Protein AF-A0A8T6PXX6-F1 (afdb_monomer)

pLDDT: mean 73.03, std 13.68, range [35.28, 89.31]

Organism: Escherichia coli (NCBI:txid562)

Mean predicted aligned error: 10.7 Å

Foldseek 3Di:
DDDPPADPVLVVLALADPDDDDPVLCCPLLDQDPVNVVVLVVDQDDVSSLLSSLQSSCCSNRVDGHPDPVRPDPNNSVSSVVVSVVVCVVVQDDSVPDRDDDDDD

Solvent-accessible surface area (backbone atoms only — not comparable to full-atom values): 6499 Å² total; per-residue (Å²): 132,88,75,77,89,58,54,71,68,55,59,69,27,46,70,42,75,85,62,77,75,51,71,70,51,43,62,64,31,59,55,74,53,73,69,52,51,55,55,36,68,71,48,77,57,70,69,52,27,53,51,50,55,49,42,54,21,39,29,63,65,26,72,35,78,72,90,62,72,87,67,57,45,64,68,63,53,52,51,50,53,53,50,52,57,53,44,48,72,71,66,58,66,43,98,81,80,51,83,67,72,83,78,84,130

Secondary structure (DSSP, 8-state):
----SS-HHHHHTTTS--SPPPHHHHHHHS---HHHHHHHHTSSSHHHHHHHHHHHHHHHHHSS--S-GGGS-HHHHHHHHHHHHHHHHHH-B-TTS-B-PPPP-

InterPro domains:
  IPR025296 Domain of unknown function DUF4158 [PF13700] (5-78)

Radius of gyration: 16.74 Å; Cα contacts (8 Å, |Δi|>4): 84; 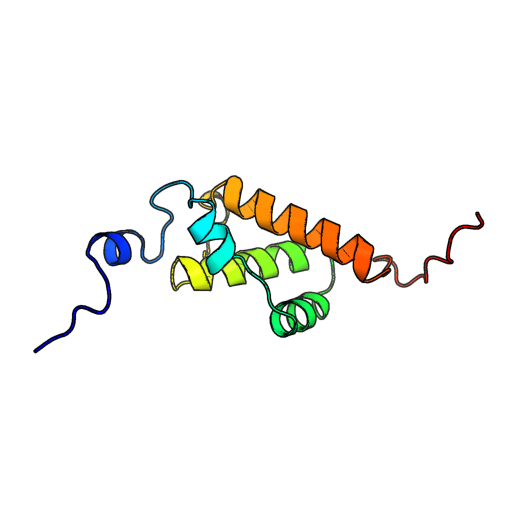chains: 1; bounding box: 59×28×41 Å

Nearest PDB structures (foldseek):
  7qd6-assembly1_A  TM=5.595E-01  e=9.522E-02  Bacillus thuringiensis
  7qd8-assembly1_B  TM=7.411E-01  e=1.567E+00  Bacillus thuringiensis

Sequence (105 aa):
MPVDFLTTEQTESYGRFTGEPDELQLARYFHLDEADKEFIGKSRGDHNRLGIALQIGCVRFLGTFLTDMNHIPSGSVAKIVKLEHAWRRLDGRNDDGFQVAPFPG

Structure (mmCIF, N/CA/C/O backbone):
data_AF-A0A8T6PXX6-F1
#
_entry.id   AF-A0A8T6PXX6-F1
#
loop_
_atom_site.group_PDB
_atom_site.id
_atom_site.type_symbol
_atom_site.label_atom_id
_atom_site.label_alt_id
_atom_site.label_comp_id
_atom_site.label_asym_id
_atom_site.label_entity_id
_atom_site.label_seq_id
_atom_site.pdbx_PDB_ins_code
_atom_site.Cartn_x
_atom_site.Cartn_y
_atom_site.Cartn_z
_atom_site.occupancy
_atom_site.B_iso_or_equiv
_atom_site.auth_seq_id
_atom_site.auth_comp_id
_atom_site.auth_asym_id
_atom_site.auth_atom_id
_atom_site.pdbx_PDB_model_num
ATOM 1 N N . MET A 1 1 ? -22.727 -18.496 19.978 1.00 48.09 1 MET A N 1
ATOM 2 C CA . MET A 1 1 ? -22.021 -17.274 20.410 1.00 48.09 1 MET A CA 1
ATOM 3 C C . MET A 1 1 ? -21.520 -16.595 19.143 1.00 48.09 1 MET A C 1
ATOM 5 O O . MET A 1 1 ? -20.739 -17.248 18.457 1.00 48.09 1 MET A O 1
ATOM 9 N N . PRO A 1 2 ? -22.004 -15.403 18.747 1.00 55.75 2 PRO A N 1
ATOM 10 C CA . PRO A 1 2 ? -21.366 -14.660 17.667 1.00 55.75 2 PRO A CA 1
ATOM 11 C C . PRO A 1 2 ? -19.989 -14.224 18.172 1.00 55.75 2 PRO A C 1
ATOM 13 O O . PRO A 1 2 ? -19.872 -13.607 19.226 1.00 55.75 2 PRO A O 1
ATOM 16 N N . VAL A 1 3 ? -18.944 -14.656 17.480 1.00 50.09 3 VAL A N 1
ATOM 17 C CA . VAL A 1 3 ? -17.604 -14.116 17.678 1.00 50.09 3 VAL A CA 1
ATOM 18 C C . VAL A 1 3 ? -17.544 -12.852 16.833 1.00 50.09 3 VAL A C 1
ATOM 20 O O . VAL A 1 3 ? -17.586 -12.935 15.607 1.00 50.09 3 VAL A O 1
ATOM 23 N N . ASP A 1 4 ? -17.528 -11.684 17.469 1.00 53.56 4 ASP A N 1
ATOM 24 C CA . ASP A 1 4 ? -17.180 -10.453 16.765 1.00 53.56 4 ASP A CA 1
ATOM 25 C C . ASP A 1 4 ? -15.724 -10.595 16.317 1.00 53.56 4 ASP A C 1
ATOM 27 O O . ASP A 1 4 ? -14.786 -10.514 17.108 1.00 53.56 4 ASP A O 1
ATOM 31 N N . PHE A 1 5 ? -15.548 -10.931 15.038 1.00 59.22 5 PHE A N 1
ATOM 32 C CA . PHE A 1 5 ? -14.241 -11.142 14.412 1.00 59.22 5 PHE A CA 1
ATOM 33 C C . PHE A 1 5 ? -13.404 -9.860 14.367 1.00 59.22 5 PHE A C 1
ATOM 35 O O . PHE A 1 5 ? -12.192 -9.931 14.170 1.00 59.22 5 PHE A O 1
ATOM 42 N N . LEU A 1 6 ? -14.056 -8.705 14.517 1.00 57.00 6 LEU A N 1
ATOM 43 C CA . LEU A 1 6 ? -13.462 -7.384 14.418 1.00 57.00 6 LEU A CA 1
ATOM 44 C C . LEU A 1 6 ? -13.817 -6.582 15.668 1.00 57.00 6 LEU A C 1
ATOM 46 O O . LEU A 1 6 ? -14.977 -6.519 16.069 1.00 57.00 6 LEU A O 1
ATOM 50 N N . THR A 1 7 ? -12.820 -5.949 16.278 1.00 64.94 7 THR A N 1
ATOM 51 C CA . THR A 1 7 ? -13.054 -4.964 17.337 1.00 64.94 7 THR A CA 1
ATOM 52 C C . THR A 1 7 ? -13.738 -3.717 16.765 1.00 64.94 7 THR A C 1
ATOM 54 O O . THR A 1 7 ? -13.712 -3.465 15.555 1.00 64.94 7 THR A O 1
ATOM 57 N N . THR A 1 8 ? -14.345 -2.896 17.624 1.00 60.19 8 THR A N 1
ATOM 58 C CA . THR A 1 8 ? -14.998 -1.641 17.215 1.00 60.19 8 THR A CA 1
ATOM 59 C C . THR A 1 8 ? -14.030 -0.724 16.457 1.00 60.19 8 THR A C 1
ATOM 61 O O . THR A 1 8 ? -14.372 -0.225 15.392 1.00 60.19 8 THR A O 1
ATOM 64 N N . GLU A 1 9 ? -12.778 -0.621 16.915 1.00 60.97 9 GLU A N 1
ATOM 65 C CA . GLU A 1 9 ? -11.704 0.106 16.216 1.00 60.97 9 GLU A CA 1
ATOM 66 C C . GLU A 1 9 ? -11.358 -0.487 14.839 1.00 60.97 9 GLU A C 1
ATOM 68 O O . GLU A 1 9 ? -11.067 0.258 13.902 1.00 60.97 9 GLU A O 1
ATOM 73 N N . GLN A 1 10 ? -11.397 -1.817 14.678 1.00 61.19 10 GLN A N 1
ATOM 74 C CA . GLN A 1 10 ? -11.175 -2.464 13.377 1.00 61.19 10 GLN A CA 1
ATOM 75 C C . GLN A 1 10 ? -12.330 -2.208 12.405 1.00 61.19 10 GLN A C 1
ATOM 77 O O . GLN A 1 10 ? -12.101 -2.096 11.204 1.00 61.19 10 GLN A O 1
ATOM 82 N N . THR A 1 11 ? -13.553 -2.086 12.922 1.00 61.03 11 THR A N 1
ATOM 83 C CA . THR A 1 11 ? -14.740 -1.733 12.133 1.00 61.03 11 THR A CA 1
ATOM 84 C C . THR A 1 11 ? -14.698 -0.266 11.705 1.00 61.03 11 THR A C 1
ATOM 86 O O . THR A 1 11 ? -14.995 0.046 10.556 1.00 61.03 11 THR A O 1
ATOM 89 N N . GLU A 1 12 ? -14.268 0.634 12.592 1.00 62.06 12 GLU A N 1
ATOM 90 C CA . GLU A 1 12 ? -14.103 2.064 12.292 1.00 62.06 12 GLU A CA 1
ATOM 91 C C . GLU A 1 12 ? -12.930 2.348 11.343 1.00 62.06 12 GLU A C 1
ATOM 93 O O . GLU A 1 12 ? -12.978 3.298 10.563 1.00 62.06 12 GLU A O 1
ATOM 98 N N . SER A 1 13 ? -11.897 1.503 11.374 1.00 65.44 13 SER A N 1
ATOM 99 C CA . SER A 1 13 ? -10.738 1.583 10.471 1.00 65.44 13 SER A CA 1
ATOM 100 C C . SER A 1 13 ? -10.937 0.820 9.156 1.00 65.44 13 SER A C 1
ATOM 102 O O . SER A 1 13 ? -10.063 0.825 8.287 1.00 65.44 13 SER A O 1
ATOM 104 N N . TYR A 1 14 ? -12.078 0.151 8.982 1.00 62.31 14 TYR A N 1
ATOM 105 C CA . TYR A 1 14 ? -12.377 -0.574 7.756 1.00 62.31 14 TYR A CA 1
ATOM 106 C C . TYR A 1 14 ? -12.580 0.407 6.594 1.00 62.31 14 TYR A C 1
ATOM 108 O O . TYR A 1 14 ? -13.387 1.334 6.661 1.00 62.31 14 TYR A O 1
ATOM 116 N N . GLY A 1 15 ? -11.823 0.222 5.513 1.00 69.31 15 GLY A N 1
ATOM 117 C CA . GLY A 1 15 ? -11.888 1.070 4.321 1.00 69.31 15 GLY A CA 1
ATOM 118 C C . GLY A 1 15 ? -11.301 2.484 4.458 1.00 69.31 15 GLY A C 1
ATOM 119 O O . GLY A 1 15 ? -11.306 3.227 3.475 1.00 69.31 15 GLY A O 1
ATOM 120 N N . ARG A 1 16 ? -10.765 2.880 5.624 1.00 75.31 16 ARG A N 1
ATOM 121 C CA . ARG A 1 16 ? -10.145 4.203 5.813 1.00 75.31 16 ARG A CA 1
ATOM 122 C C . ARG A 1 16 ? -9.040 4.194 6.867 1.00 75.31 16 ARG A C 1
ATOM 124 O O . ARG A 1 16 ? -9.188 3.620 7.936 1.00 75.31 16 ARG A O 1
ATOM 131 N N . PHE A 1 17 ? -7.960 4.929 6.605 1.00 74.81 17 PHE A N 1
ATOM 132 C CA . PHE A 1 17 ? -6.963 5.225 7.632 1.00 74.81 17 PHE A CA 1
ATOM 133 C C . PHE A 1 17 ? -7.551 6.157 8.702 1.00 74.81 17 PHE A C 1
ATOM 135 O O . PHE A 1 17 ? -7.936 7.292 8.412 1.00 74.81 17 PHE A O 1
ATOM 142 N N . THR A 1 18 ? -7.602 5.675 9.940 1.00 71.81 18 THR A N 1
ATOM 143 C CA . THR A 1 18 ? -8.016 6.425 11.139 1.00 71.81 18 THR A CA 1
ATOM 144 C C . THR A 1 18 ? -6.853 7.196 11.784 1.00 71.81 18 THR A C 1
ATOM 146 O O . THR A 1 18 ? -7.077 8.011 12.674 1.00 71.81 18 THR A O 1
ATOM 149 N N . GLY A 1 19 ? -5.622 7.002 11.292 1.00 77.75 19 GLY A N 1
ATOM 150 C CA . GLY A 1 19 ? -4.394 7.662 11.743 1.00 77.75 19 GLY A CA 1
ATOM 151 C C . GLY A 1 19 ? -3.151 7.127 11.018 1.00 77.75 19 GLY A C 1
ATOM 152 O O . GLY A 1 19 ? -3.272 6.363 10.055 1.00 77.75 19 GLY A O 1
ATOM 153 N N . GLU A 1 20 ? -1.954 7.520 11.471 1.00 79.44 20 GLU A N 1
ATOM 154 C CA . GLU A 1 20 ? -0.717 6.881 11.004 1.00 79.44 20 GLU A CA 1
ATOM 155 C C . GLU A 1 20 ? -0.607 5.459 11.582 1.00 79.44 20 GLU A C 1
ATOM 157 O O . GLU A 1 20 ? -0.740 5.292 12.796 1.00 79.44 20 GLU A O 1
ATOM 162 N N . PRO A 1 21 ? -0.369 4.433 10.747 1.00 79.56 21 PRO A N 1
ATOM 163 C CA . PRO A 1 21 ? -0.140 3.083 11.236 1.00 79.56 21 PRO A CA 1
ATOM 164 C C . PRO A 1 21 ? 1.191 2.994 11.986 1.00 79.56 21 PRO A C 1
ATOM 166 O O . PRO A 1 21 ? 2.217 3.492 11.519 1.00 79.56 21 PRO A O 1
ATOM 169 N N . ASP A 1 22 ? 1.172 2.306 13.123 1.00 81.81 22 ASP A N 1
ATOM 170 C CA . ASP A 1 22 ? 2.358 2.063 13.941 1.00 81.81 22 ASP A CA 1
ATOM 171 C C . ASP A 1 22 ? 3.344 1.104 13.244 1.00 81.81 22 ASP A C 1
ATOM 173 O O . ASP A 1 22 ? 2.996 0.371 12.311 1.00 81.81 22 ASP A O 1
ATOM 177 N N . GLU A 1 23 ? 4.592 1.058 13.708 1.00 78.38 23 GLU A N 1
ATOM 178 C CA . GLU A 1 23 ? 5.656 0.262 13.098 1.00 78.38 23 GLU A CA 1
ATOM 179 C C . GLU A 1 23 ? 5.308 -1.233 13.036 1.00 78.38 23 GLU A C 1
ATOM 181 O O . GLU A 1 23 ? 5.593 -1.895 12.033 1.00 78.38 23 GLU A O 1
ATOM 186 N N . LEU A 1 24 ? 4.618 -1.761 14.053 1.00 81.12 24 LEU A N 1
ATOM 187 C CA . LEU A 1 24 ? 4.153 -3.149 14.060 1.00 81.12 24 LEU A CA 1
ATOM 188 C C . LEU A 1 24 ? 3.071 -3.404 12.999 1.00 81.12 24 LEU A C 1
ATOM 190 O O . LEU A 1 24 ? 3.053 -4.466 12.371 1.00 81.12 24 LEU A O 1
ATOM 194 N N . GLN A 1 25 ? 2.177 -2.438 12.776 1.00 82.06 25 GLN A N 1
ATOM 195 C CA . GLN A 1 25 ? 1.141 -2.525 11.745 1.00 82.06 25 GLN A CA 1
ATOM 196 C C . GLN A 1 25 ? 1.766 -2.439 10.350 1.00 82.06 25 GLN A C 1
ATOM 198 O O . GLN A 1 25 ? 1.444 -3.247 9.479 1.00 82.06 25 GLN A O 1
ATOM 203 N N . LEU A 1 26 ? 2.728 -1.535 10.157 1.00 82.31 26 LEU A N 1
ATOM 204 C CA . LEU A 1 26 ? 3.511 -1.439 8.926 1.00 82.31 26 LEU A CA 1
ATOM 205 C C . LEU A 1 26 ? 4.275 -2.736 8.643 1.00 82.31 26 LEU A C 1
ATOM 207 O O . LEU A 1 26 ? 4.225 -3.256 7.532 1.00 82.31 26 LEU A O 1
ATOM 211 N N . ALA A 1 27 ? 4.950 -3.299 9.644 1.00 82.19 27 ALA A N 1
ATOM 212 C CA . ALA A 1 27 ? 5.689 -4.549 9.496 1.00 82.19 27 ALA A CA 1
ATOM 213 C C . ALA A 1 27 ? 4.78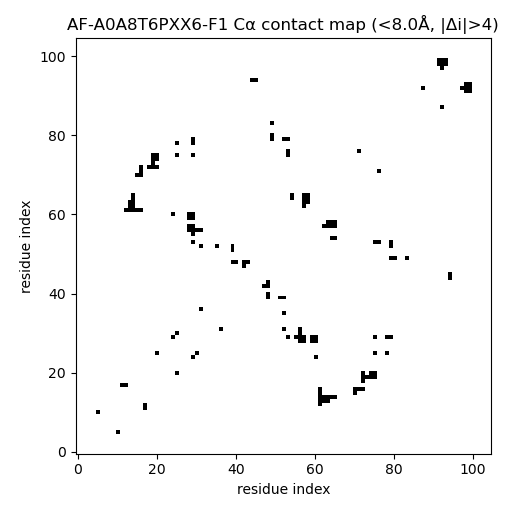2 -5.756 9.224 1.00 82.19 27 ALA A C 1
ATOM 215 O O . ALA A 1 27 ? 5.220 -6.703 8.583 1.00 82.19 27 ALA A O 1
ATOM 216 N N . ARG A 1 28 ? 3.532 -5.743 9.697 1.00 82.94 28 ARG A N 1
ATOM 217 C CA . ARG A 1 28 ? 2.588 -6.849 9.496 1.00 82.94 28 ARG A CA 1
ATOM 218 C C . ARG A 1 28 ? 1.866 -6.775 8.153 1.00 82.94 28 ARG A C 1
ATOM 220 O O . ARG A 1 28 ? 1.774 -7.783 7.463 1.00 82.94 28 ARG A O 1
ATOM 227 N N . TYR A 1 29 ? 1.327 -5.609 7.804 1.00 83.31 29 TYR A N 1
ATOM 228 C CA . TYR A 1 29 ? 0.415 -5.465 6.664 1.00 83.31 29 TYR A CA 1
ATOM 229 C C . TYR A 1 29 ? 1.102 -4.954 5.394 1.00 83.31 29 TYR A C 1
ATOM 231 O O . TYR A 1 29 ? 0.677 -5.302 4.296 1.00 83.31 29 TYR A O 1
ATOM 239 N N . PHE A 1 30 ? 2.192 -4.192 5.531 1.00 83.44 30 PHE A N 1
ATOM 240 C CA . PHE A 1 30 ? 3.006 -3.698 4.410 1.00 83.44 30 PHE A CA 1
ATOM 241 C C . PHE A 1 30 ? 4.261 -4.553 4.183 1.00 83.44 30 PHE A C 1
ATOM 243 O O . PHE A 1 30 ? 5.205 -4.130 3.515 1.00 83.44 30 PHE A O 1
ATOM 250 N N . HIS A 1 31 ? 4.279 -5.768 4.734 1.00 83.31 31 HIS A N 1
ATOM 251 C CA . HIS A 1 31 ? 5.247 -6.783 4.353 1.00 83.31 31 HIS A CA 1
ATOM 252 C C . HIS A 1 31 ? 4.827 -7.414 3.028 1.00 83.31 31 HIS A C 1
ATOM 254 O O . HIS A 1 31 ? 3.700 -7.890 2.883 1.00 83.31 31 HIS A O 1
ATOM 260 N N . LEU A 1 32 ? 5.747 -7.392 2.070 1.00 83.62 32 LEU A N 1
ATOM 261 C CA . LEU A 1 32 ? 5.569 -7.977 0.751 1.00 83.62 32 LEU A CA 1
ATOM 262 C C . LEU A 1 32 ? 6.443 -9.227 0.669 1.00 83.62 32 LEU A C 1
ATOM 264 O O . LEU A 1 32 ? 7.674 -9.134 0.753 1.00 83.62 32 LEU A O 1
ATOM 268 N N . ASP A 1 33 ? 5.793 -10.380 0.557 1.00 85.12 33 ASP A N 1
ATOM 269 C CA . ASP A 1 33 ? 6.472 -11.663 0.403 1.00 85.12 33 ASP A CA 1
ATOM 270 C C . ASP A 1 33 ? 6.980 -11.857 -1.034 1.00 85.12 33 ASP A C 1
ATOM 272 O O . ASP A 1 33 ? 6.739 -11.024 -1.905 1.00 85.12 33 ASP A O 1
ATOM 276 N N . GLU A 1 34 ? 7.711 -12.945 -1.290 1.00 82.75 34 GLU A N 1
ATOM 277 C CA . GLU A 1 34 ? 8.273 -13.237 -2.618 1.00 82.75 34 GLU A CA 1
ATOM 278 C C . GLU A 1 34 ? 7.212 -13.314 -3.730 1.00 82.75 34 GLU A C 1
ATOM 280 O O . GLU A 1 34 ? 7.472 -12.866 -4.848 1.00 82.75 34 GLU A O 1
ATOM 285 N N . ALA A 1 35 ? 6.005 -13.806 -3.433 1.00 84.38 35 ALA A N 1
ATOM 286 C CA . ALA A 1 35 ? 4.927 -13.888 -4.415 1.00 84.38 35 ALA A CA 1
ATOM 287 C C . ALA A 1 35 ? 4.394 -12.493 -4.773 1.00 84.38 35 ALA A C 1
ATOM 289 O O . ALA A 1 35 ? 4.149 -12.205 -5.949 1.00 84.38 35 ALA A O 1
ATOM 290 N N . ASP A 1 36 ? 4.288 -11.602 -3.785 1.00 86.38 36 ASP A N 1
ATOM 291 C CA . ASP A 1 36 ? 3.972 -10.196 -4.017 1.00 86.38 36 ASP A CA 1
ATOM 292 C C . ASP A 1 36 ? 5.028 -9.538 -4.907 1.00 86.38 36 ASP A C 1
ATOM 294 O O . ASP A 1 36 ? 4.675 -8.843 -5.862 1.00 86.38 36 ASP A O 1
ATOM 298 N N . LYS A 1 37 ? 6.323 -9.772 -4.639 1.00 82.31 37 LYS A N 1
ATOM 299 C CA . LYS A 1 37 ? 7.405 -9.183 -5.452 1.00 82.31 37 LYS A CA 1
ATOM 300 C C . LYS A 1 37 ? 7.362 -9.692 -6.881 1.00 82.31 37 LYS A C 1
ATOM 302 O O . LYS A 1 37 ? 7.515 -8.900 -7.808 1.00 82.31 37 LYS A O 1
ATOM 307 N N . GLU A 1 38 ? 7.125 -10.987 -7.075 1.00 84.31 38 GLU A N 1
ATOM 308 C CA . GLU A 1 38 ? 7.002 -11.580 -8.405 1.00 84.31 38 GLU A CA 1
ATOM 309 C C . GLU A 1 38 ? 5.813 -10.976 -9.166 1.00 84.31 38 GLU A C 1
ATOM 311 O O . GLU A 1 38 ? 5.921 -10.650 -10.351 1.00 84.31 38 GLU A O 1
ATOM 316 N N . PHE A 1 39 ? 4.683 -10.773 -8.484 1.00 83.62 39 PHE A N 1
ATOM 317 C CA . PHE A 1 39 ? 3.504 -10.137 -9.061 1.00 83.62 39 PHE A CA 1
ATOM 318 C C . PHE A 1 39 ? 3.761 -8.670 -9.430 1.00 83.62 39 PHE A C 1
ATOM 320 O O . PHE A 1 39 ? 3.503 -8.263 -10.564 1.00 83.62 39 PHE A O 1
ATOM 327 N N . ILE A 1 40 ? 4.339 -7.888 -8.516 1.00 84.50 40 ILE A N 1
ATOM 328 C CA 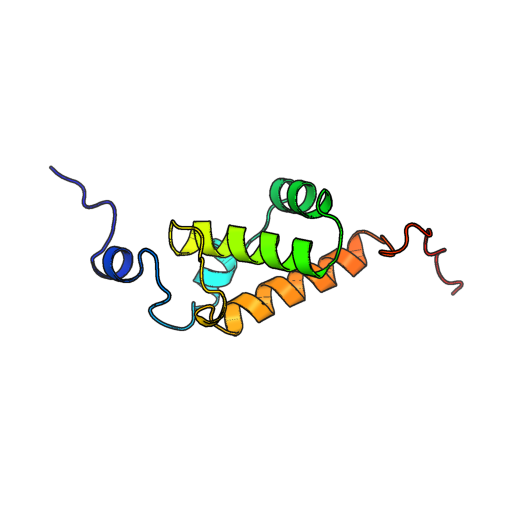. ILE A 1 40 ? 4.722 -6.490 -8.751 1.00 84.50 40 ILE A CA 1
ATOM 329 C C . ILE A 1 40 ? 5.734 -6.405 -9.904 1.00 84.50 40 ILE A C 1
ATOM 331 O O . ILE A 1 40 ? 5.605 -5.557 -10.785 1.00 84.50 40 ILE A O 1
ATOM 335 N N . GLY A 1 41 ? 6.698 -7.325 -9.964 1.00 80.06 41 GLY A N 1
ATOM 336 C CA . GLY A 1 41 ? 7.730 -7.391 -10.997 1.00 80.06 41 GLY A CA 1
ATOM 337 C C . GLY A 1 41 ? 7.206 -7.653 -12.414 1.00 80.06 41 GLY A C 1
ATOM 338 O O . GLY A 1 41 ? 7.920 -7.364 -13.378 1.00 80.06 41 GLY A O 1
ATOM 339 N N . LYS A 1 42 ? 5.967 -8.147 -12.566 1.00 82.44 42 LYS A N 1
ATOM 340 C CA . LYS A 1 42 ? 5.282 -8.300 -13.868 1.00 82.44 42 LYS A CA 1
ATOM 341 C C . LYS A 1 42 ? 4.748 -6.970 -14.407 1.00 82.44 42 LYS A C 1
ATOM 343 O O . LYS A 1 42 ? 4.498 -6.845 -15.606 1.00 82.44 42 LYS A O 1
ATOM 348 N N . SER A 1 43 ? 4.595 -5.970 -13.541 1.00 79.25 43 SER A N 1
ATOM 349 C CA . SER A 1 43 ? 4.148 -4.634 -13.916 1.00 79.25 43 SER A CA 1
ATOM 350 C C . SER A 1 43 ? 5.250 -3.841 -14.630 1.00 79.25 43 SER A C 1
ATOM 352 O O . SER A 1 43 ? 6.433 -3.926 -14.276 1.00 79.25 43 SER A O 1
ATOM 354 N N . ARG A 1 44 ? 4.864 -3.062 -15.649 1.00 75.81 44 ARG A N 1
ATOM 355 C CA . ARG A 1 44 ? 5.761 -2.174 -16.406 1.00 75.81 44 ARG A CA 1
ATOM 356 C C . ARG A 1 44 ? 5.771 -0.778 -15.782 1.00 75.81 44 ARG A C 1
ATOM 358 O O . ARG A 1 44 ? 4.708 -0.181 -15.619 1.00 75.81 44 ARG A O 1
ATOM 365 N N . GLY A 1 45 ? 6.967 -0.259 -15.512 1.00 76.94 45 GLY A N 1
ATOM 366 C CA . GLY A 1 45 ? 7.187 1.089 -14.990 1.00 76.94 45 GLY A CA 1
ATOM 367 C C . GLY A 1 45 ? 7.120 1.190 -13.464 1.00 76.94 45 GLY A C 1
ATOM 368 O O . GLY A 1 45 ? 6.245 0.622 -12.809 1.00 76.94 45 GLY A O 1
ATOM 369 N N . ASP A 1 46 ? 8.039 1.974 -12.913 1.00 73.88 46 ASP A N 1
ATOM 370 C CA . ASP A 1 46 ? 8.285 2.111 -11.473 1.00 73.88 46 ASP A CA 1
ATOM 371 C C . ASP A 1 46 ? 7.075 2.627 -10.705 1.00 73.88 46 ASP A C 1
ATOM 373 O O . ASP A 1 46 ? 6.731 2.124 -9.638 1.00 73.88 46 ASP A O 1
ATOM 377 N N . HIS A 1 47 ? 6.376 3.599 -11.287 1.00 76.06 47 HIS A N 1
ATOM 378 C CA . HIS A 1 47 ? 5.194 4.185 -10.670 1.00 76.06 47 HIS A CA 1
ATOM 379 C C . HIS A 1 47 ? 4.059 3.162 -10.522 1.00 76.06 47 HIS A C 1
ATOM 381 O O . HIS A 1 47 ? 3.372 3.133 -9.503 1.00 76.06 47 HIS A O 1
ATOM 387 N N . ASN A 1 48 ? 3.900 2.270 -11.506 1.00 81.06 48 ASN A N 1
ATOM 388 C CA . ASN A 1 48 ? 2.882 1.226 -11.452 1.00 81.06 48 ASN A CA 1
ATOM 389 C C . ASN A 1 48 ? 3.255 0.147 -10.424 1.00 81.06 48 ASN A C 1
ATOM 391 O O . ASN A 1 48 ? 2.406 -0.324 -9.674 1.00 81.06 48 ASN A O 1
ATOM 395 N N . ARG A 1 49 ? 4.544 -0.202 -10.328 1.00 83.12 49 ARG A N 1
ATOM 396 C CA . ARG A 1 49 ? 5.052 -1.129 -9.305 1.00 8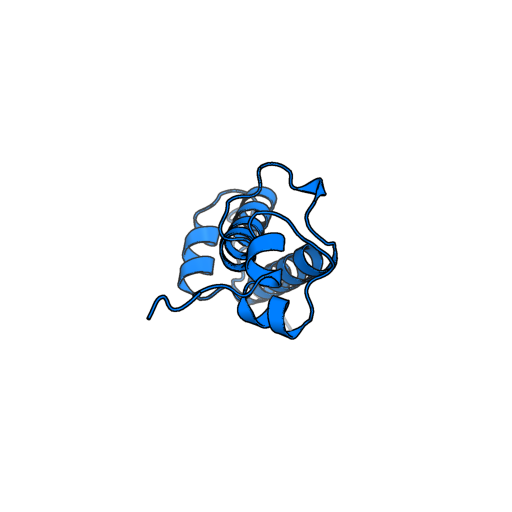3.12 49 ARG A CA 1
ATOM 397 C C . ARG A 1 49 ? 4.838 -0.596 -7.896 1.00 83.12 49 ARG A C 1
ATOM 399 O O . ARG A 1 49 ? 4.314 -1.317 -7.049 1.00 83.12 49 ARG A O 1
ATOM 406 N N . LEU A 1 50 ? 5.184 0.670 -7.672 1.00 83.81 50 LEU A N 1
ATOM 407 C CA . LEU A 1 50 ? 4.983 1.346 -6.396 1.00 83.81 50 LEU A CA 1
ATOM 408 C C . LEU A 1 50 ? 3.495 1.406 -6.028 1.00 83.81 50 LEU A C 1
ATOM 410 O O . LEU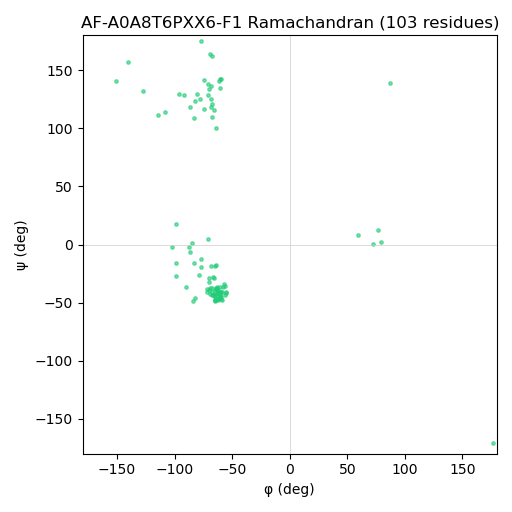 A 1 50 ? 3.127 1.068 -4.905 1.00 83.81 50 LEU A O 1
ATOM 414 N N . GLY A 1 51 ? 2.637 1.779 -6.982 1.00 85.44 51 GLY A N 1
ATOM 415 C CA . GLY A 1 51 ? 1.189 1.827 -6.786 1.00 85.44 51 GLY A CA 1
ATOM 416 C C . GLY A 1 51 ? 0.591 0.465 -6.429 1.00 85.44 51 GLY A C 1
ATOM 417 O O . GLY A 1 51 ? -0.195 0.373 -5.489 1.00 8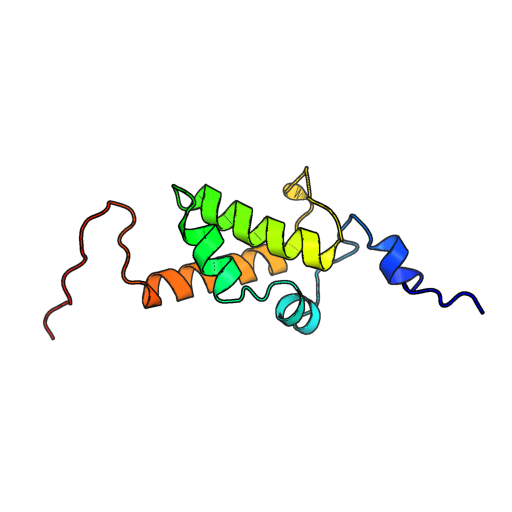5.44 51 GLY A O 1
ATOM 418 N N . ILE A 1 52 ? 0.999 -0.607 -7.116 1.00 87.19 52 ILE A N 1
ATOM 419 C CA . ILE A 1 52 ? 0.541 -1.976 -6.823 1.00 87.19 52 ILE A CA 1
ATOM 420 C C . ILE A 1 52 ? 1.013 -2.422 -5.436 1.00 87.19 52 ILE A C 1
ATOM 422 O O . ILE A 1 52 ? 0.205 -2.912 -4.650 1.00 87.19 52 ILE A O 1
ATOM 426 N N . ALA A 1 53 ? 2.292 -2.219 -5.112 1.00 87.50 53 ALA A N 1
ATOM 427 C CA . ALA A 1 53 ? 2.856 -2.552 -3.804 1.00 87.50 53 ALA A CA 1
ATOM 428 C C . ALA A 1 53 ? 2.093 -1.861 -2.663 1.00 87.50 53 ALA A C 1
ATOM 430 O O . ALA A 1 53 ? 1.754 -2.478 -1.650 1.00 87.50 53 ALA A O 1
ATOM 431 N N . LEU A 1 54 ? 1.766 -0.584 -2.862 1.00 86.81 54 LEU A N 1
ATOM 432 C CA . LEU A 1 54 ? 1.006 0.206 -1.909 1.00 86.81 54 LEU A CA 1
ATOM 433 C C . LEU A 1 54 ? -0.441 -0.284 -1.779 1.00 86.81 54 LEU A C 1
ATOM 435 O O . LEU A 1 54 ? -0.937 -0.417 -0.663 1.00 86.81 54 LEU A O 1
ATOM 439 N N . GLN A 1 55 ? -1.103 -0.600 -2.895 1.00 88.19 55 GLN A N 1
ATOM 440 C CA . GLN A 1 55 ? -2.471 -1.126 -2.902 1.00 88.19 55 GLN A CA 1
ATOM 441 C C . GLN A 1 55 ? -2.568 -2.492 -2.220 1.00 88.19 55 GLN A C 1
ATOM 443 O O . GLN A 1 55 ? -3.508 -2.712 -1.465 1.00 88.19 55 GLN A O 1
ATOM 448 N N . ILE A 1 56 ? -1.585 -3.381 -2.397 1.00 89.31 56 ILE A N 1
ATOM 449 C CA . ILE A 1 56 ? -1.532 -4.666 -1.684 1.00 89.31 56 ILE A CA 1
ATOM 450 C C . ILE A 1 56 ? -1.499 -4.438 -0.164 1.00 89.31 56 ILE A C 1
ATOM 452 O O . ILE A 1 56 ? -2.294 -5.032 0.567 1.00 89.31 56 ILE A O 1
ATOM 456 N N . GLY A 1 57 ? -0.634 -3.535 0.312 1.00 86.44 57 GLY A N 1
ATOM 457 C CA . GLY A 1 57 ? -0.577 -3.169 1.731 1.00 86.44 57 GLY A CA 1
ATOM 458 C C . GLY A 1 57 ? -1.881 -2.541 2.233 1.00 86.44 57 GLY A C 1
ATOM 459 O O . GLY A 1 57 ? -2.358 -2.882 3.314 1.00 86.44 57 GLY A O 1
ATOM 460 N N . CYS A 1 58 ? -2.510 -1.686 1.422 1.00 85.38 58 CYS A N 1
ATOM 461 C CA . CYS A 1 58 ? -3.786 -1.053 1.757 1.00 85.38 58 CYS A CA 1
ATOM 462 C C . CYS A 1 58 ? -4.934 -2.063 1.837 1.00 85.38 58 CYS A C 1
ATOM 464 O O . CYS A 1 58 ? -5.696 -2.017 2.793 1.00 85.38 58 CYS A O 1
ATOM 466 N N . VAL A 1 59 ? -5.035 -3.013 0.907 1.00 87.25 59 VAL A N 1
ATOM 467 C CA . VAL A 1 59 ? -6.060 -4.069 0.956 1.00 87.25 59 VAL A CA 1
ATOM 468 C C . VAL A 1 59 ? -5.867 -4.954 2.184 1.00 87.25 59 VAL A C 1
ATOM 470 O O . VAL A 1 59 ? -6.844 -5.326 2.825 1.00 87.25 59 VAL A O 1
ATOM 473 N N . ARG A 1 60 ? -4.621 -5.260 2.559 1.00 86.00 60 ARG A N 1
ATOM 474 C CA . ARG A 1 60 ? -4.322 -6.043 3.769 1.00 86.00 60 ARG A CA 1
ATOM 475 C C . ARG A 1 60 ? -4.632 -5.287 5.057 1.00 86.00 60 ARG A C 1
ATOM 477 O O . ARG A 1 60 ? -5.080 -5.906 6.015 1.00 86.00 60 ARG A O 1
ATOM 484 N N . PHE A 1 61 ? -4.380 -3.980 5.083 1.00 83.00 61 PHE A N 1
ATOM 485 C CA . PHE A 1 61 ? -4.582 -3.140 6.262 1.00 83.00 61 PHE A CA 1
ATOM 486 C C . PHE A 1 61 ? -6.043 -2.693 6.435 1.00 83.00 61 PHE A C 1
ATOM 488 O O . PHE A 1 61 ? -6.588 -2.791 7.527 1.00 83.00 61 PHE A O 1
ATOM 495 N N . LEU A 1 62 ? -6.681 -2.228 5.358 1.00 82.44 62 LEU A N 1
ATOM 496 C CA . LEU A 1 62 ? -8.026 -1.638 5.354 1.00 82.44 62 LEU A CA 1
ATOM 497 C C . LEU A 1 62 ? -9.123 -2.610 4.920 1.00 82.44 62 LEU A C 1
ATOM 499 O O . LEU A 1 62 ? -10.302 -2.312 5.098 1.00 82.44 62 LEU A O 1
ATOM 503 N N . GLY A 1 63 ? -8.761 -3.734 4.299 1.00 81.25 63 GLY A N 1
ATOM 504 C CA . GLY A 1 63 ? -9.712 -4.697 3.744 1.00 81.25 63 GLY A CA 1
ATOM 505 C C . GLY A 1 63 ? -10.312 -4.301 2.392 1.00 81.25 63 GLY A C 1
ATOM 506 O O . GLY A 1 63 ? -11.146 -5.041 1.871 1.00 81.25 63 GLY A O 1
ATOM 507 N N . THR A 1 64 ? -9.913 -3.165 1.807 1.00 81.25 64 THR A N 1
ATOM 508 C CA . THR A 1 64 ? -10.448 -2.660 0.532 1.00 81.25 64 THR A CA 1
ATOM 509 C C . THR A 1 64 ? -9.353 -2.044 -0.335 1.00 81.25 64 THR A C 1
ATOM 511 O O . THR A 1 64 ? -8.325 -1.584 0.162 1.00 81.25 64 THR A O 1
ATOM 514 N N . PHE A 1 65 ? -9.590 -1.983 -1.647 1.00 81.38 65 PHE A N 1
ATOM 515 C CA . PHE A 1 65 ? -8.780 -1.140 -2.524 1.00 81.38 65 PHE A CA 1
ATOM 516 C C . PHE A 1 65 ? -9.099 0.327 -2.244 1.00 81.38 65 PHE A C 1
ATOM 518 O O . PHE A 1 65 ? -10.268 0.707 -2.153 1.00 81.38 65 PHE A O 1
ATOM 525 N N . LEU A 1 66 ? -8.063 1.150 -2.113 1.00 78.56 66 LEU A N 1
ATOM 526 C CA . LEU A 1 66 ? -8.234 2.588 -1.949 1.00 78.56 66 LEU A CA 1
ATOM 527 C C . LEU A 1 66 ? -8.333 3.244 -3.320 1.00 78.56 66 LEU A C 1
ATOM 529 O O . LEU A 1 66 ? -7.385 3.201 -4.103 1.00 78.56 66 LEU A O 1
ATOM 533 N N . THR A 1 67 ? -9.468 3.878 -3.595 1.00 77.44 67 THR A N 1
ATOM 534 C CA . THR A 1 67 ? -9.681 4.654 -4.824 1.00 77.44 67 THR A CA 1
ATOM 535 C C . THR A 1 67 ? -9.040 6.037 -4.769 1.00 77.44 67 THR A C 1
ATOM 537 O O . THR A 1 67 ? -8.687 6.572 -5.814 1.00 77.44 67 THR A O 1
ATOM 540 N N . ASP A 1 68 ? -8.864 6.603 -3.572 1.00 79.44 68 ASP A N 1
ATOM 541 C CA . ASP A 1 68 ? -8.169 7.876 -3.371 1.00 79.44 68 ASP A CA 1
ATOM 542 C C . ASP A 1 68 ? -6.872 7.661 -2.582 1.00 79.44 68 ASP A C 1
ATOM 544 O O . ASP A 1 68 ? -6.879 7.322 -1.396 1.00 79.44 68 ASP A O 1
ATOM 548 N N . MET A 1 69 ? -5.745 7.854 -3.268 1.00 72.31 69 MET A N 1
ATOM 549 C CA . MET A 1 69 ? -4.411 7.678 -2.700 1.00 72.31 69 MET A CA 1
ATOM 550 C C . MET A 1 69 ? -3.975 8.845 -1.801 1.00 72.31 69 MET A C 1
ATOM 552 O O . MET A 1 69 ? -3.016 8.687 -1.050 1.00 72.31 69 MET A O 1
ATOM 556 N N . ASN A 1 70 ? -4.677 9.986 -1.810 1.00 78.75 70 ASN A N 1
ATOM 557 C CA . ASN A 1 70 ? -4.350 11.124 -0.937 1.00 78.75 70 ASN A CA 1
ATOM 558 C C . ASN A 1 70 ? -4.618 10.834 0.544 1.00 78.75 70 ASN A C 1
ATOM 560 O O . ASN A 1 70 ? -4.090 11.514 1.420 1.00 78.75 70 ASN A O 1
ATOM 564 N N . HIS A 1 71 ? -5.435 9.822 0.832 1.00 77.44 71 HIS A N 1
ATOM 565 C CA . HIS A 1 71 ? -5.744 9.399 2.193 1.00 77.44 71 HIS A CA 1
ATOM 566 C C . HIS A 1 71 ? -4.715 8.430 2.780 1.00 77.44 71 HIS A C 1
ATOM 568 O O . HIS A 1 71 ? -4.891 7.978 3.911 1.00 77.44 71 HIS A O 1
ATOM 574 N N . ILE A 1 72 ? -3.659 8.093 2.033 1.00 79.50 72 ILE A N 1
ATOM 575 C CA . ILE A 1 72 ? -2.621 7.174 2.488 1.00 79.50 72 ILE A CA 1
ATOM 576 C C . ILE A 1 72 ? -1.616 7.937 3.366 1.00 79.50 72 ILE A C 1
ATOM 578 O O . ILE A 1 72 ? -1.001 8.894 2.893 1.00 79.50 72 ILE A O 1
ATOM 582 N N . PRO A 1 73 ? -1.391 7.507 4.620 1.00 82.19 73 PRO A N 1
ATOM 583 C CA . PRO A 1 73 ? -0.401 8.113 5.497 1.00 82.19 73 PRO A C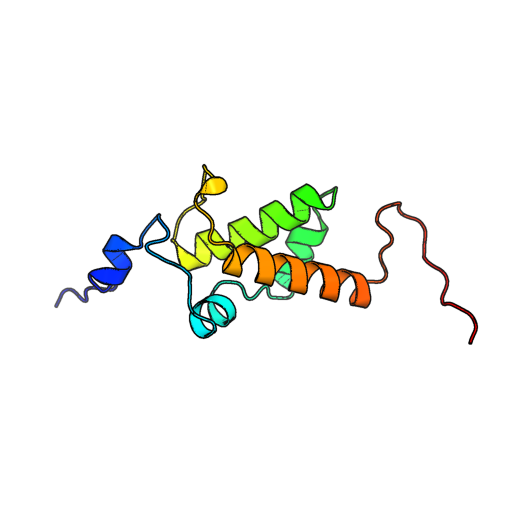A 1
ATOM 584 C C . PRO A 1 73 ? 1.016 8.032 4.927 1.00 82.19 73 PRO A C 1
ATOM 586 O O . PRO A 1 73 ? 1.429 7.008 4.369 1.00 82.19 73 PRO A O 1
ATOM 589 N N . SER A 1 74 ? 1.795 9.090 5.144 1.00 82.62 74 SER A N 1
ATOM 590 C CA . SER A 1 74 ? 3.178 9.207 4.671 1.00 82.62 74 SER A CA 1
ATOM 591 C C . SER A 1 74 ? 4.071 8.061 5.157 1.00 82.62 74 SER A C 1
ATOM 593 O O . SER A 1 74 ? 4.924 7.594 4.402 1.00 82.62 74 SER A O 1
ATOM 595 N N . GLY A 1 75 ? 3.856 7.557 6.380 1.00 80.88 75 GLY A N 1
ATOM 596 C CA . GLY A 1 75 ? 4.587 6.405 6.924 1.00 80.88 75 GLY A CA 1
ATOM 597 C C . GLY A 1 75 ? 4.441 5.125 6.087 1.00 80.88 75 GLY A C 1
ATOM 598 O O . GLY A 1 75 ? 5.432 4.435 5.828 1.00 80.88 75 GLY A O 1
ATOM 599 N N . SER A 1 76 ? 3.234 4.851 5.583 1.00 80.50 76 SER A N 1
ATOM 600 C CA . SER A 1 76 ? 2.946 3.709 4.703 1.00 80.50 76 SER A CA 1
ATOM 601 C C . SER A 1 76 ? 3.671 3.835 3.366 1.00 80.50 76 SER A C 1
ATOM 603 O O . SER A 1 76 ? 4.320 2.892 2.908 1.00 80.50 76 SER A O 1
ATOM 605 N N . VAL A 1 77 ? 3.626 5.030 2.768 1.00 81.44 77 VAL A N 1
ATOM 606 C CA . VAL A 1 77 ? 4.327 5.329 1.512 1.00 81.44 77 VAL A CA 1
ATOM 607 C C . VAL A 1 77 ? 5.837 5.192 1.699 1.00 81.44 77 VAL A C 1
ATOM 609 O O . VAL A 1 77 ? 6.499 4.502 0.926 1.00 81.44 77 VAL A O 1
ATOM 612 N N . ALA A 1 78 ? 6.391 5.777 2.762 1.00 83.81 78 ALA A N 1
ATOM 613 C CA . ALA A 1 78 ? 7.819 5.730 3.053 1.00 83.81 78 ALA A CA 1
ATOM 614 C C . ALA A 1 78 ? 8.331 4.294 3.251 1.00 83.81 78 ALA A C 1
ATOM 616 O O . ALA A 1 78 ? 9.447 3.975 2.834 1.00 83.81 78 ALA A O 1
ATOM 617 N N . LYS A 1 79 ? 7.529 3.409 3.858 1.00 82.94 79 LYS A N 1
ATOM 618 C CA . LYS A 1 79 ? 7.885 1.993 4.025 1.00 82.94 79 LYS A CA 1
ATOM 619 C C . LYS A 1 79 ? 7.984 1.279 2.678 1.00 82.94 79 LYS A C 1
ATOM 621 O O . 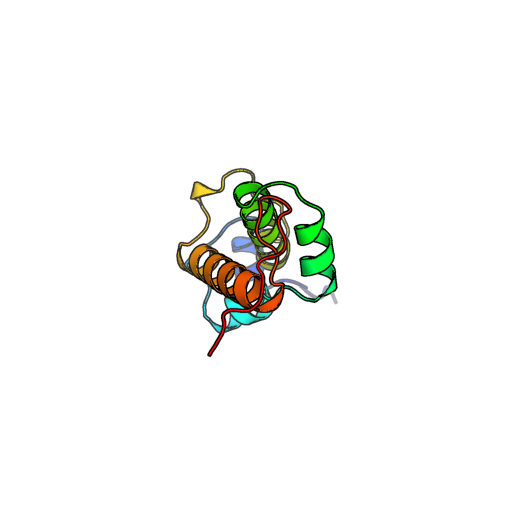LYS A 1 79 ? 8.984 0.606 2.431 1.00 82.94 79 LYS A O 1
ATOM 626 N N . ILE A 1 80 ? 6.990 1.462 1.808 1.00 83.56 80 ILE A N 1
ATOM 627 C CA . ILE A 1 80 ? 6.966 0.847 0.477 1.00 83.56 80 ILE A CA 1
ATOM 628 C C . ILE A 1 80 ? 8.095 1.392 -0.406 1.00 83.56 80 ILE A C 1
ATOM 630 O O . ILE A 1 80 ? 8.796 0.603 -1.030 1.00 83.56 80 ILE A O 1
ATOM 634 N N . VAL A 1 81 ? 8.354 2.704 -0.393 1.00 83.56 81 VAL A N 1
ATOM 635 C CA . VAL A 1 81 ? 9.479 3.310 -1.132 1.00 83.56 81 VAL A CA 1
ATOM 636 C C . VAL A 1 81 ? 10.824 2.744 -0.660 1.00 83.56 81 VAL A C 1
ATOM 638 O O . VAL A 1 81 ? 11.665 2.387 -1.480 1.00 83.56 81 VAL A O 1
ATOM 641 N N . LYS A 1 82 ? 11.032 2.591 0.657 1.00 82.19 82 LYS A N 1
ATOM 642 C CA . LYS A 1 82 ? 12.256 1.968 1.194 1.00 82.19 82 LYS A CA 1
ATOM 643 C C . LYS A 1 82 ? 12.413 0.513 0.747 1.00 82.19 82 LYS A C 1
ATOM 645 O O . LYS A 1 82 ? 13.530 0.104 0.433 1.00 82.19 82 LYS A O 1
ATOM 650 N N . LEU A 1 83 ? 11.327 -0.262 0.741 1.00 77.81 83 LEU A N 1
ATOM 651 C CA . LEU A 1 83 ? 11.337 -1.650 0.268 1.00 77.81 83 LEU A CA 1
ATOM 652 C C . LEU A 1 83 ? 11.649 -1.722 -1.226 1.00 77.81 83 LEU A C 1
ATOM 654 O O . LEU A 1 83 ? 12.500 -2.506 -1.626 1.00 77.81 83 LEU A O 1
ATOM 658 N N . GLU A 1 84 ? 11.031 -0.861 -2.024 1.00 78.38 84 GLU A N 1
ATOM 659 C CA . GLU A 1 84 ? 11.242 -0.776 -3.466 1.00 78.38 84 GLU A CA 1
ATOM 660 C C . GLU A 1 84 ? 12.700 -0.416 -3.806 1.00 78.38 84 GLU A C 1
ATOM 662 O O . GLU A 1 84 ? 13.344 -1.126 -4.580 1.00 78.38 84 GLU A O 1
ATOM 667 N N . HIS A 1 85 ? 13.287 0.573 -3.127 1.00 77.19 85 HIS A N 1
ATOM 668 C CA . HIS A 1 85 ? 14.710 0.899 -3.270 1.00 77.19 85 HIS A CA 1
ATOM 669 C C . HIS A 1 85 ? 15.631 -0.247 -2.823 1.00 77.19 85 HIS A C 1
ATOM 671 O O . HIS A 1 85 ? 16.680 -0.483 -3.427 1.00 77.19 85 HIS A O 1
ATOM 677 N N . ALA A 1 86 ? 15.277 -0.958 -1.748 1.00 74.19 86 ALA A N 1
ATOM 678 C CA . ALA A 1 86 ? 16.032 -2.126 -1.304 1.00 74.19 86 ALA A CA 1
ATOM 679 C C . ALA A 1 86 ? 15.962 -3.260 -2.336 1.00 74.19 86 ALA A C 1
ATOM 681 O O . ALA A 1 86 ? 16.976 -3.900 -2.599 1.00 74.19 86 ALA A O 1
ATOM 682 N N . TRP A 1 87 ? 14.802 -3.477 -2.957 1.00 68.12 87 TRP A N 1
ATOM 683 C CA . TRP A 1 87 ? 14.624 -4.484 -3.998 1.00 68.12 87 TRP A CA 1
ATOM 684 C C . TRP A 1 87 ? 15.385 -4.143 -5.268 1.00 68.12 87 TRP A C 1
ATOM 686 O O . TRP A 1 87 ? 16.040 -5.031 -5.798 1.00 68.12 87 TRP A O 1
ATOM 696 N N . ARG A 1 88 ? 15.406 -2.879 -5.712 1.00 68.38 88 ARG A N 1
ATOM 697 C CA . ARG A 1 88 ? 16.256 -2.472 -6.847 1.00 68.38 88 ARG A CA 1
ATOM 698 C C . ARG A 1 88 ? 17.719 -2.821 -6.630 1.00 68.38 88 ARG A C 1
ATOM 700 O O . ARG A 1 88 ? 18.385 -3.297 -7.543 1.00 68.38 88 ARG A O 1
ATOM 707 N N . ARG A 1 89 ? 18.215 -2.628 -5.404 1.00 70.88 89 ARG A N 1
ATOM 708 C CA . ARG A 1 89 ? 19.591 -3.004 -5.058 1.00 70.88 89 ARG A CA 1
ATOM 709 C C . ARG A 1 89 ? 19.833 -4.514 -5.087 1.00 70.88 89 ARG A C 1
ATOM 711 O O . ARG A 1 89 ? 20.972 -4.908 -5.301 1.00 70.88 89 ARG A O 1
ATOM 718 N N . LEU A 1 90 ? 18.810 -5.336 -4.852 1.00 65.56 90 LEU A N 1
ATOM 719 C CA . LEU A 1 90 ? 18.924 -6.798 -4.830 1.00 65.56 90 LEU A CA 1
ATOM 720 C C . LEU A 1 90 ? 18.681 -7.446 -6.200 1.00 65.56 90 LEU A C 1
ATOM 722 O O . LEU A 1 90 ? 19.344 -8.424 -6.522 1.00 65.56 90 LEU A O 1
ATOM 726 N N . ASP A 1 91 ? 17.751 -6.917 -6.997 1.00 62.28 91 ASP A N 1
ATOM 727 C CA . ASP A 1 91 ? 17.306 -7.529 -8.258 1.00 62.28 91 ASP A CA 1
ATOM 728 C C . ASP A 1 91 ? 18.243 -7.200 -9.435 1.00 62.28 91 ASP A C 1
ATOM 730 O O . ASP A 1 91 ? 18.186 -7.843 -10.479 1.00 62.28 91 ASP A O 1
ATOM 734 N N . GLY A 1 92 ? 19.111 -6.185 -9.304 1.00 59.19 92 GLY A N 1
ATOM 735 C CA . GLY A 1 92 ? 20.073 -5.797 -10.348 1.00 59.19 92 GLY A CA 1
ATOM 736 C C . GLY A 1 92 ? 19.435 -5.405 -11.690 1.00 59.19 92 GLY A C 1
ATOM 737 O O . GLY A 1 92 ? 20.142 -5.222 -12.680 1.00 59.19 92 GLY A O 1
ATOM 738 N N . ARG A 1 93 ? 18.102 -5.286 -11.748 1.00 58.03 93 ARG A N 1
ATOM 739 C CA . ARG A 1 93 ? 17.365 -4.847 -12.928 1.00 58.03 93 ARG A CA 1
ATOM 740 C C . ARG A 1 93 ? 17.542 -3.348 -13.089 1.00 58.03 93 ARG A C 1
ATOM 742 O O . ARG A 1 93 ? 17.095 -2.573 -12.251 1.00 58.03 93 ARG A O 1
ATOM 749 N N . ASN A 1 94 ? 18.163 -2.969 -14.195 1.00 51.44 94 ASN A N 1
ATOM 750 C CA . ASN A 1 94 ? 18.049 -1.629 -14.735 1.00 51.44 94 ASN A CA 1
ATOM 751 C C . ASN A 1 94 ? 16.718 -1.559 -15.506 1.00 51.44 94 ASN A C 1
ATOM 753 O O . ASN A 1 94 ? 16.402 -2.450 -16.303 1.00 51.44 94 ASN A O 1
ATOM 757 N N . ASP A 1 95 ? 15.904 -0.544 -15.229 1.00 52.91 95 ASP A N 1
ATOM 758 C CA . ASP A 1 95 ? 14.513 -0.439 -15.705 1.00 52.91 95 ASP A CA 1
ATOM 759 C C . ASP A 1 95 ? 14.375 -0.159 -17.218 1.00 52.91 95 ASP A C 1
ATOM 761 O O . ASP A 1 95 ? 13.275 -0.013 -17.750 1.00 52.91 95 ASP A O 1
ATOM 765 N N . ASP A 1 96 ? 15.494 -0.140 -17.935 1.00 53.31 96 ASP A N 1
ATOM 766 C CA . ASP A 1 96 ? 15.646 0.058 -19.377 1.00 53.31 96 ASP A CA 1
ATOM 767 C C . ASP A 1 96 ? 15.907 -1.251 -20.155 1.00 53.31 96 ASP A C 1
ATOM 769 O O . ASP A 1 96 ? 15.987 -1.236 -21.384 1.00 53.31 96 ASP A O 1
ATOM 773 N N . GLY A 1 97 ? 16.004 -2.398 -19.473 1.00 45.75 97 GLY A N 1
ATOM 774 C CA . GLY A 1 97 ? 16.301 -3.685 -20.112 1.00 45.75 97 GLY A CA 1
ATOM 775 C C . GLY A 1 97 ? 17.773 -3.861 -20.494 1.00 45.75 97 GLY A C 1
ATOM 776 O O . GLY A 1 97 ? 18.101 -4.806 -21.215 1.00 45.75 97 GLY A O 1
ATOM 777 N N . PHE A 1 98 ? 18.665 -2.995 -20.005 1.00 38.72 98 PHE A N 1
ATOM 778 C CA . PHE A 1 98 ? 20.105 -3.175 -20.143 1.00 38.72 98 PHE A CA 1
ATOM 779 C C . PHE A 1 98 ? 20.680 -3.825 -18.882 1.00 38.72 98 PHE A C 1
ATOM 781 O O . PHE A 1 98 ? 20.428 -3.398 -17.760 1.00 38.72 98 PHE A O 1
ATOM 788 N N . GLN A 1 99 ? 21.466 -4.886 -19.049 1.00 45.00 99 GLN A N 1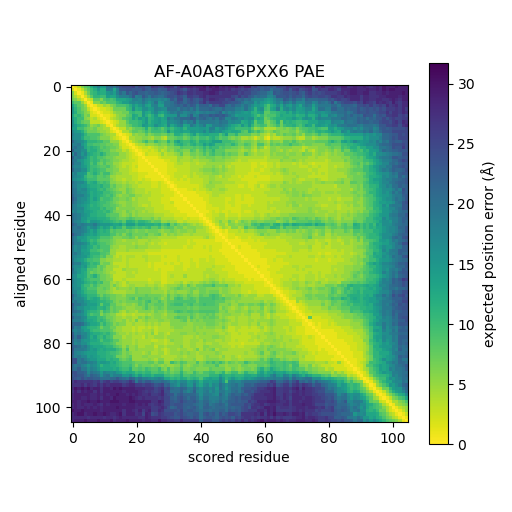
ATOM 789 C CA . GLN A 1 99 ? 22.169 -5.515 -17.936 1.00 45.00 99 GLN A CA 1
ATOM 790 C C . GLN A 1 99 ? 23.206 -4.513 -17.400 1.00 45.00 99 GLN A C 1
ATOM 792 O O . GLN A 1 99 ? 24.141 -4.160 -18.122 1.00 45.00 99 GLN A O 1
ATOM 797 N N . VAL A 1 100 ? 23.065 -4.043 -16.156 1.00 46.19 100 VAL A N 1
ATOM 798 C CA . VAL A 1 100 ? 24.150 -3.305 -15.493 1.00 46.19 100 VAL A CA 1
ATOM 799 C C . VAL A 1 100 ? 25.289 -4.288 -15.257 1.00 46.19 100 VAL A C 1
ATOM 801 O O . VAL A 1 100 ? 25.174 -5.229 -14.472 1.00 46.19 100 VAL A O 1
ATOM 804 N N . ALA A 1 101 ? 26.381 -4.112 -16.000 1.00 38.78 101 ALA A N 1
ATOM 805 C CA . ALA A 1 101 ? 27.605 -4.859 -15.759 1.00 38.78 101 ALA A CA 1
ATOM 806 C C . ALA A 1 101 ? 28.104 -4.573 -14.328 1.00 38.78 101 ALA A C 1
ATOM 808 O O . ALA A 1 101 ? 27.989 -3.433 -13.865 1.00 38.78 101 ALA A O 1
ATOM 809 N N . PRO A 1 102 ? 28.663 -5.571 -13.618 1.00 42.59 102 PRO A N 1
ATOM 810 C CA . PRO A 1 102 ? 29.252 -5.333 -12.308 1.00 42.59 102 PRO A CA 1
ATOM 811 C C . PRO A 1 102 ? 30.396 -4.317 -12.429 1.00 42.59 102 PRO A C 1
ATOM 813 O O . PRO A 1 102 ? 31.220 -4.407 -13.342 1.00 42.59 102 PRO A O 1
ATOM 816 N N . PHE A 1 103 ? 30.433 -3.339 -11.520 1.00 35.28 103 PHE A N 1
ATOM 817 C CA . PHE A 1 103 ? 31.514 -2.354 -11.465 1.00 35.28 103 PHE A CA 1
ATOM 818 C C . PHE A 1 103 ? 32.863 -3.046 -11.202 1.00 35.28 103 PHE A C 1
ATOM 820 O O . PHE A 1 103 ? 32.914 -3.970 -10.384 1.00 35.28 103 PHE A O 1
ATOM 827 N N . PRO A 1 104 ? 33.958 -2.610 -11.853 1.00 41.44 104 PRO A N 1
ATOM 828 C CA . PRO A 1 104 ? 35.290 -3.058 -11.484 1.00 41.44 104 PRO A CA 1
ATOM 829 C C . PRO A 1 104 ? 35.676 -2.431 -10.137 1.00 41.44 104 PRO A C 1
ATOM 831 O O . PRO A 1 104 ? 35.358 -1.267 -9.880 1.00 41.44 104 PRO A O 1
ATOM 834 N N . GLY A 1 105 ? 36.299 -3.243 -9.279 1.00 50.53 105 GLY A N 1
ATOM 835 C CA . GLY A 1 105 ? 36.838 -2.823 -7.982 1.00 50.53 105 GLY A CA 1
ATOM 836 C C . GLY A 1 105 ? 38.073 -1.941 -8.085 1.00 50.53 105 GLY A C 1
ATOM 837 O O . GLY A 1 105 ? 38.677 -1.878 -9.180 1.00 50.53 105 GLY A O 1
#